Protein AF-A0A1I2C6L6-F1 (afdb_monomer_lite)

pLDDT: mean 88.29, std 15.05, range [38.81, 98.5]

Radius of gyration: 22.39 Å; chains: 1; bounding box: 41×25×89 Å

Structure (mmCIF, N/CA/C/O backbone):
data_AF-A0A1I2C6L6-F1
#
_entry.id   AF-A0A1I2C6L6-F1
#
loop_
_atom_site.group_PDB
_atom_site.id
_atom_site.type_symbol
_atom_site.label_atom_id
_atom_site.label_alt_id
_atom_site.label_comp_id
_atom_site.label_asym_id
_atom_site.label_entity_id
_atom_site.label_seq_id
_atom_site.pdbx_PDB_ins_code
_atom_site.Cartn_x
_atom_site.Cartn_y
_atom_site.Cartn_z
_atom_site.occupancy
_atom_site.B_iso_or_equiv
_atom_site.auth_seq_id
_atom_site.auth_comp_id
_atom_site.auth_asym_id
_atom_site.auth_atom_id
_atom_site.pdbx_PDB_model_num
ATOM 1 N N . MET A 1 1 ? -25.936 -9.282 11.343 1.00 66.88 1 MET A N 1
ATOM 2 C CA . MET A 1 1 ? -24.547 -9.674 10.997 1.00 66.88 1 MET A CA 1
ATOM 3 C C . MET A 1 1 ? -23.726 -9.658 12.274 1.00 66.88 1 MET A C 1
ATOM 5 O O . MET A 1 1 ? -23.843 -8.699 13.018 1.00 66.88 1 MET A O 1
ATOM 9 N N . GLU A 1 2 ? -22.935 -10.688 12.562 1.00 86.62 2 GLU A N 1
ATOM 10 C CA . GLU A 1 2 ? -22.162 -10.748 13.813 1.00 86.62 2 GLU A CA 1
ATOM 11 C C . GLU A 1 2 ? -20.823 -10.001 13.718 1.00 86.62 2 GLU A C 1
ATOM 13 O O . GLU A 1 2 ? -20.156 -10.047 12.679 1.00 86.62 2 GLU A O 1
ATOM 18 N N . ALA A 1 3 ? -20.371 -9.386 14.819 1.00 86.81 3 ALA A N 1
ATOM 19 C CA . ALA A 1 3 ? -19.087 -8.671 14.891 1.00 86.81 3 ALA A CA 1
ATOM 20 C C . ALA A 1 3 ? -17.895 -9.556 14.477 1.00 86.81 3 ALA A C 1
ATOM 22 O O . ALA A 1 3 ? -17.016 -9.128 13.726 1.00 86.81 3 ALA A O 1
ATOM 23 N N . ASN A 1 4 ? -17.904 -10.829 14.890 1.00 90.44 4 ASN A N 1
ATOM 24 C CA . ASN A 1 4 ? -16.887 -11.815 14.514 1.00 90.44 4 ASN A CA 1
ATOM 25 C C . ASN A 1 4 ? -16.761 -11.984 12.994 1.00 90.44 4 ASN A C 1
ATOM 27 O O . ASN A 1 4 ? -15.650 -12.139 12.483 1.00 90.44 4 ASN A O 1
ATOM 31 N N . THR A 1 5 ? -17.879 -11.920 12.269 1.00 93.25 5 THR A N 1
ATOM 32 C CA . THR A 1 5 ? -17.892 -12.027 10.806 1.00 93.25 5 THR A CA 1
ATOM 33 C C . THR A 1 5 ? -17.233 -10.807 10.170 1.00 93.25 5 THR A C 1
ATOM 35 O O . THR A 1 5 ? -16.398 -10.955 9.280 1.00 93.25 5 THR A O 1
ATOM 38 N N . VAL A 1 6 ? -17.528 -9.600 10.660 1.00 92.38 6 VAL A N 1
ATOM 39 C CA . VAL A 1 6 ? -16.934 -8.365 10.120 1.00 92.38 6 VAL A CA 1
ATOM 40 C C . VAL A 1 6 ? -15.423 -8.315 10.381 1.00 92.38 6 VAL A C 1
ATOM 42 O O . VAL A 1 6 ? -14.660 -7.983 9.475 1.00 92.38 6 VAL A O 1
ATOM 45 N N . PHE A 1 7 ? -14.955 -8.745 11.559 1.00 92.88 7 PHE A N 1
ATOM 46 C CA . PHE A 1 7 ? -13.517 -8.882 11.829 1.00 92.88 7 PHE A CA 1
ATOM 47 C C . PHE A 1 7 ? -12.824 -9.861 10.878 1.00 92.88 7 PHE A C 1
ATOM 49 O O . PHE A 1 7 ? -11.728 -9.574 10.391 1.00 92.88 7 PHE A O 1
ATOM 56 N N . LYS A 1 8 ? -13.443 -11.021 10.614 1.00 93.25 8 LYS A N 1
ATOM 57 C CA . LYS A 1 8 ? -12.915 -11.995 9.649 1.00 93.25 8 LYS A CA 1
ATOM 58 C C . LYS A 1 8 ? -12.819 -11.381 8.253 1.00 93.25 8 LYS A C 1
ATOM 60 O O . LYS A 1 8 ? -11.791 -11.550 7.611 1.00 93.25 8 LYS A O 1
ATOM 65 N N . GLN A 1 9 ? -13.824 -10.614 7.825 1.00 94.31 9 GLN A N 1
ATOM 66 C CA . GLN A 1 9 ? -13.804 -9.918 6.534 1.00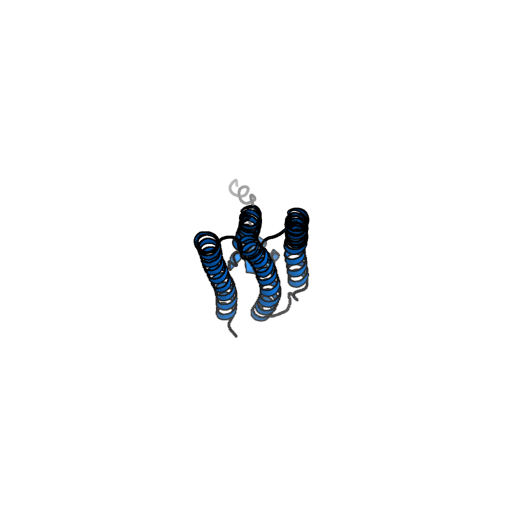 94.31 9 GLN A CA 1
ATOM 67 C C . GLN A 1 9 ? -12.664 -8.900 6.431 1.00 94.31 9 GLN A C 1
ATOM 69 O O . GLN A 1 9 ? -11.948 -8.909 5.437 1.00 94.31 9 GLN A O 1
ATOM 74 N N . ILE A 1 10 ? -12.457 -8.058 7.451 1.00 94.88 10 ILE A N 1
ATOM 75 C CA . ILE A 1 10 ? -11.359 -7.073 7.463 1.00 94.88 10 ILE A CA 1
ATOM 76 C C . ILE A 1 10 ? -9.999 -7.779 7.348 1.00 94.88 10 ILE A C 1
ATOM 78 O O . ILE A 1 10 ? -9.149 -7.375 6.557 1.00 94.88 10 ILE A O 1
ATOM 82 N N . LYS A 1 11 ? -9.798 -8.859 8.114 1.00 95.12 11 LYS A N 1
ATOM 83 C CA . LYS A 1 11 ? -8.562 -9.649 8.057 1.00 95.12 11 LYS A CA 1
ATOM 84 C C . LYS A 1 11 ? -8.376 -10.313 6.697 1.00 95.12 11 LYS A C 1
ATOM 86 O O . LYS A 1 11 ? -7.288 -10.235 6.143 1.00 95.12 11 LYS A O 1
ATOM 91 N N . PHE A 1 12 ? -9.418 -10.955 6.177 1.00 95.88 12 PHE A N 1
ATOM 92 C CA . PHE A 1 12 ? -9.378 -11.614 4.875 1.00 95.88 12 PHE A CA 1
ATOM 93 C C . PHE A 1 12 ? -8.990 -10.628 3.773 1.00 95.88 12 PHE A C 1
ATOM 95 O O . PHE A 1 12 ? -8.086 -10.915 2.998 1.00 95.88 12 PHE A O 1
ATOM 102 N N . LEU A 1 13 ? -9.590 -9.435 3.779 1.00 95.69 13 LEU A N 1
ATOM 103 C CA . LEU A 1 13 ? -9.274 -8.363 2.842 1.00 95.69 13 LEU A CA 1
ATOM 104 C C . LEU A 1 13 ? -7.784 -8.009 2.879 1.00 95.69 13 LEU A C 1
ATOM 106 O O . LEU A 1 13 ? -7.112 -8.064 1.853 1.00 95.69 13 LEU A O 1
ATOM 110 N N . PHE A 1 14 ? -7.252 -7.727 4.070 1.00 96.88 14 PHE A N 1
ATOM 111 C CA . PHE A 1 14 ? -5.840 -7.386 4.240 1.00 96.88 14 PHE A CA 1
ATOM 112 C C . PHE A 1 14 ? -4.900 -8.497 3.748 1.00 96.88 14 PHE A C 1
ATOM 114 O O . PHE A 1 14 ? -3.916 -8.230 3.062 1.00 96.88 14 PHE A O 1
ATOM 121 N N . TRP A 1 15 ? -5.188 -9.755 4.086 1.00 97.12 15 TRP A N 1
ATOM 122 C CA . TRP A 1 15 ? -4.340 -10.874 3.673 1.00 97.12 15 TRP A CA 1
ATOM 123 C C . TRP A 1 15 ? -4.450 -11.174 2.177 1.00 97.12 15 TRP A C 1
ATOM 125 O O . TRP A 1 15 ? -3.442 -11.502 1.562 1.00 97.12 15 TRP A O 1
ATOM 135 N N . SER A 1 16 ? -5.632 -11.014 1.578 1.00 97.69 16 SER A N 1
ATOM 136 C CA . SER A 1 16 ? -5.821 -11.216 0.137 1.00 97.69 16 SER A CA 1
ATOM 137 C C . SER A 1 16 ? -4.992 -10.232 -0.693 1.00 97.69 16 SER A C 1
ATOM 139 O O . SER A 1 16 ? -4.259 -10.654 -1.584 1.00 97.69 16 SER A O 1
ATOM 141 N N . ILE A 1 17 ? -5.015 -8.946 -0.330 1.00 97.38 17 ILE A N 1
ATOM 142 C CA . ILE A 1 17 ? -4.223 -7.904 -0.993 1.00 97.38 17 ILE A CA 1
ATOM 143 C C . ILE A 1 17 ? -2.725 -8.117 -0.747 1.00 97.38 17 ILE A C 1
ATOM 145 O O . ILE A 1 17 ? -1.924 -7.983 -1.667 1.00 97.38 17 ILE A O 1
ATOM 149 N N . LEU A 1 18 ? -2.327 -8.522 0.466 1.00 97.94 18 LEU A N 1
ATOM 150 C CA . LEU A 1 18 ? -0.929 -8.850 0.759 1.00 97.94 18 LEU A CA 1
ATOM 151 C C . LEU A 1 18 ? -0.404 -9.950 -0.177 1.00 97.94 18 LEU A C 1
ATOM 153 O O . LEU A 1 18 ? 0.668 -9.809 -0.759 1.00 97.94 18 LEU A O 1
ATOM 157 N N . VAL A 1 19 ? -1.160 -11.042 -0.318 1.00 98.19 19 VAL A N 1
ATOM 158 C CA . VAL A 1 19 ? -0.791 -12.157 -1.198 1.00 98.19 19 VAL A CA 1
ATOM 159 C C . VAL A 1 19 ? -0.721 -11.692 -2.652 1.00 98.19 19 VAL A C 1
ATOM 161 O O . VAL A 1 19 ? 0.239 -12.028 -3.340 1.00 98.19 19 VAL A O 1
ATOM 164 N N . ALA A 1 20 ? -1.673 -10.871 -3.105 1.00 98.06 20 ALA A N 1
ATOM 165 C CA . ALA A 1 20 ? -1.646 -10.298 -4.448 1.00 98.06 20 ALA A CA 1
ATOM 166 C C . ALA A 1 20 ? -0.386 -9.446 -4.694 1.00 98.06 20 ALA A C 1
ATOM 168 O O . ALA A 1 20 ? 0.280 -9.629 -5.711 1.00 98.06 20 ALA A O 1
ATOM 169 N N . LEU A 1 21 ? 0.001 -8.583 -3.746 1.00 98.31 21 LEU A N 1
ATOM 170 C CA . LEU A 1 21 ? 1.226 -7.779 -3.836 1.00 98.31 21 LEU A CA 1
ATOM 171 C C . LEU A 1 21 ? 2.491 -8.645 -3.893 1.00 98.31 21 LEU A C 1
ATOM 173 O O . LEU A 1 21 ? 3.401 -8.344 -4.662 1.00 98.31 21 LEU A O 1
ATOM 177 N N . LEU A 1 22 ? 2.551 -9.732 -3.118 1.00 98.44 22 LEU A N 1
ATOM 178 C CA . LEU A 1 22 ? 3.681 -10.666 -3.147 1.00 98.44 22 LEU A CA 1
ATOM 179 C C . LEU A 1 22 ? 3.776 -11.411 -4.482 1.00 98.44 22 LEU A C 1
ATOM 181 O O . LEU A 1 22 ? 4.865 -11.531 -5.039 1.00 98.44 22 LEU A O 1
ATOM 185 N N . ILE A 1 23 ? 2.644 -11.874 -5.018 1.00 98.50 23 ILE A N 1
ATOM 186 C CA . ILE A 1 23 ? 2.595 -12.501 -6.344 1.00 98.50 23 ILE A CA 1
ATOM 187 C C . ILE A 1 23 ? 3.054 -11.501 -7.407 1.00 98.50 23 ILE A C 1
ATOM 189 O O . ILE A 1 23 ? 3.907 -11.831 -8.226 1.00 98.50 23 ILE A O 1
ATOM 193 N N . MET A 1 24 ? 2.551 -10.266 -7.367 1.00 98.38 24 MET A N 1
ATOM 194 C CA . MET A 1 24 ? 2.941 -9.221 -8.314 1.00 98.38 24 MET A CA 1
ATOM 195 C C . MET A 1 24 ? 4.423 -8.860 -8.218 1.00 98.38 24 MET A C 1
ATOM 197 O O . MET A 1 24 ? 5.055 -8.643 -9.249 1.00 98.38 24 MET A O 1
ATOM 201 N N . LEU A 1 25 ? 5.004 -8.843 -7.016 1.00 98.38 25 LEU A N 1
ATOM 202 C CA . LEU A 1 25 ? 6.444 -8.655 -6.838 1.00 98.38 25 LEU A CA 1
ATOM 203 C C . LEU A 1 25 ? 7.231 -9.774 -7.532 1.00 98.38 25 LEU A C 1
ATOM 205 O O . LEU A 1 25 ? 8.164 -9.490 -8.278 1.00 98.38 25 LEU A O 1
ATOM 209 N N . LEU A 1 26 ? 6.845 -11.036 -7.320 1.00 98.19 26 LEU A N 1
ATOM 210 C CA . LEU A 1 26 ? 7.497 -12.175 -7.971 1.00 98.19 26 LEU A CA 1
ATOM 211 C C . LEU A 1 26 ? 7.383 -12.093 -9.495 1.00 98.19 26 LEU A C 1
ATOM 213 O O . LEU A 1 26 ? 8.382 -12.273 -10.189 1.00 98.19 26 LEU A O 1
ATOM 217 N N . VAL A 1 27 ? 6.195 -11.769 -10.013 1.00 97.44 27 VAL A N 1
ATOM 218 C CA . VAL A 1 27 ? 5.973 -11.560 -11.451 1.00 97.44 27 VAL A CA 1
ATOM 219 C C . VAL A 1 27 ? 6.894 -10.463 -11.979 1.00 97.44 27 VAL A C 1
ATOM 221 O O . VAL A 1 27 ? 7.586 -10.683 -12.969 1.00 97.44 27 VAL A O 1
ATOM 224 N N . ALA A 1 28 ? 6.966 -9.318 -11.300 1.00 97.38 28 ALA A N 1
ATOM 225 C CA . ALA A 1 28 ? 7.798 -8.198 -11.722 1.00 97.38 28 ALA A CA 1
ATOM 226 C C . ALA A 1 28 ? 9.291 -8.564 -11.781 1.00 97.38 28 ALA A C 1
ATOM 228 O O . ALA A 1 28 ? 9.965 -8.244 -12.761 1.00 97.38 28 ALA A O 1
ATOM 229 N N . LEU A 1 29 ? 9.797 -9.290 -10.778 1.00 97.25 29 LEU A N 1
ATOM 230 C CA . LEU A 1 29 ? 11.182 -9.771 -10.749 1.00 97.25 29 LEU A CA 1
ATOM 231 C C . LEU A 1 29 ? 11.476 -10.762 -11.883 1.00 97.25 29 LEU A C 1
ATOM 233 O O . LEU A 1 29 ? 12.515 -10.659 -12.534 1.00 97.25 29 LEU A O 1
ATOM 237 N N . VAL A 1 30 ? 10.564 -11.703 -12.147 1.00 97.06 30 VAL A N 1
ATOM 238 C CA . VAL A 1 30 ? 10.723 -12.689 -13.226 1.00 97.06 30 VAL A CA 1
ATOM 239 C C . VAL A 1 30 ? 10.681 -12.018 -14.599 1.00 97.06 30 VAL A C 1
ATOM 241 O O . VAL A 1 30 ? 11.534 -12.308 -15.436 1.00 97.06 30 VAL A O 1
ATOM 244 N N . VAL A 1 31 ? 9.729 -11.108 -14.827 1.00 95.56 31 VAL A N 1
ATOM 245 C CA . VAL A 1 31 ? 9.581 -10.375 -16.094 1.00 95.56 31 VAL A CA 1
ATOM 246 C C . VAL A 1 31 ? 10.848 -9.587 -16.407 1.00 95.56 31 VAL A C 1
ATOM 248 O O . VAL A 1 31 ? 11.427 -9.783 -17.473 1.00 95.56 31 VAL A O 1
ATOM 251 N N . VAL A 1 32 ? 11.336 -8.772 -15.468 1.00 95.56 32 VAL A N 1
ATOM 252 C CA . VAL A 1 32 ? 12.545 -7.964 -15.695 1.00 95.56 32 VAL A CA 1
ATOM 253 C C . VAL A 1 32 ? 13.781 -8.842 -15.891 1.00 95.56 32 VAL A C 1
ATOM 255 O O . VAL A 1 32 ? 14.606 -8.542 -16.747 1.00 95.56 32 VAL A O 1
ATOM 258 N N . ASN A 1 33 ? 13.914 -9.954 -15.160 1.00 95.00 33 ASN A N 1
ATOM 259 C CA . ASN A 1 33 ? 15.061 -10.853 -15.315 1.00 95.00 33 ASN A CA 1
ATOM 260 C C . ASN A 1 33 ? 15.083 -11.582 -16.671 1.00 95.00 33 ASN A C 1
ATOM 262 O O . ASN A 1 33 ? 16.158 -11.839 -17.206 1.00 95.00 33 ASN A O 1
ATOM 266 N N . LYS A 1 34 ? 13.913 -11.940 -17.215 1.00 94.56 34 LYS A N 1
ATOM 267 C CA . LYS A 1 34 ? 13.803 -12.728 -18.454 1.00 94.56 34 LYS A CA 1
ATOM 268 C C . LYS A 1 34 ? 13.700 -11.883 -19.717 1.00 94.56 34 LYS A C 1
ATOM 270 O O . LYS A 1 34 ? 14.198 -12.307 -20.753 1.00 94.56 34 LYS A O 1
ATOM 275 N N . ILE A 1 35 ? 13.024 -10.742 -19.636 1.00 91.88 35 ILE A N 1
ATOM 276 C CA . ILE A 1 35 ? 12.668 -9.910 -20.792 1.00 91.88 35 ILE A CA 1
ATOM 277 C C . ILE A 1 35 ? 13.458 -8.593 -20.780 1.00 91.88 35 ILE A C 1
ATOM 279 O O . ILE A 1 35 ? 13.688 -8.010 -21.834 1.00 91.88 35 ILE A O 1
ATOM 283 N N . GLY A 1 36 ? 13.934 -8.147 -19.614 1.00 89.25 36 GLY A N 1
ATOM 284 C CA . GLY A 1 36 ? 14.500 -6.811 -19.453 1.00 89.25 36 GLY A CA 1
ATOM 285 C C . GLY A 1 36 ? 13.406 -5.741 -19.327 1.00 89.25 36 GLY A C 1
ATOM 286 O O . GLY A 1 36 ? 12.260 -6.067 -18.999 1.00 89.25 36 GLY A O 1
ATOM 287 N N . PRO A 1 37 ? 13.741 -4.454 -19.529 1.00 87.56 37 PRO A N 1
ATOM 288 C CA . PRO A 1 37 ? 12.748 -3.387 -19.524 1.00 87.56 37 PRO A CA 1
ATOM 289 C C . PRO A 1 37 ? 11.783 -3.556 -20.703 1.00 87.56 37 PRO A C 1
ATOM 291 O O . PRO A 1 37 ? 12.201 -3.777 -21.836 1.00 87.56 37 PRO A O 1
ATOM 294 N N . VAL A 1 38 ? 10.481 -3.418 -20.443 1.00 83.81 38 VAL A N 1
ATOM 295 C CA . VAL A 1 38 ? 9.443 -3.570 -21.483 1.00 83.81 38 VAL A CA 1
ATOM 296 C C 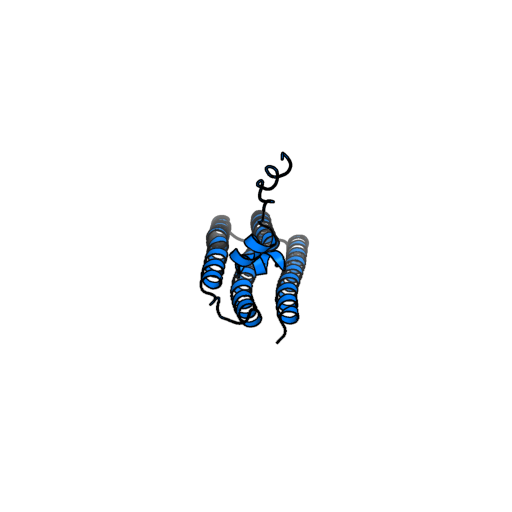. VAL A 1 38 ? 9.493 -2.438 -22.520 1.00 83.81 38 VAL A C 1
ATOM 298 O O . VAL A 1 38 ? 9.015 -2.602 -23.639 1.00 83.81 38 VAL A O 1
ATOM 301 N N . VAL A 1 39 ? 10.054 -1.281 -22.159 1.00 82.00 39 VAL A N 1
ATOM 302 C CA . VAL A 1 39 ? 10.121 -0.094 -23.018 1.00 82.00 39 VAL A CA 1
ATOM 303 C C . VAL A 1 39 ? 11.498 0.557 -22.881 1.00 82.00 39 VAL A C 1
ATOM 305 O O . VAL A 1 39 ? 12.042 0.651 -21.781 1.00 82.00 39 VAL A O 1
ATOM 308 N N . GLU A 1 40 ? 12.044 1.069 -23.983 1.00 83.69 40 GLU A N 1
ATOM 309 C CA . GLU A 1 40 ? 13.241 1.913 -23.963 1.00 83.69 40 GLU A CA 1
ATOM 310 C C . GLU A 1 40 ? 12.853 3.369 -23.681 1.00 83.69 40 GLU A C 1
ATOM 312 O O . GLU A 1 40 ? 12.222 4.042 -24.495 1.00 83.69 40 GLU A O 1
ATOM 317 N N . TRP A 1 41 ? 13.207 3.861 -22.494 1.00 84.12 41 TRP A N 1
ATOM 318 C CA . TRP A 1 41 ? 12.924 5.233 -22.073 1.00 84.12 41 TRP A CA 1
ATOM 319 C C . TRP A 1 41 ? 14.178 6.096 -22.201 1.00 84.12 41 TRP A C 1
ATOM 321 O O . TRP A 1 41 ? 15.254 5.709 -21.747 1.00 84.12 41 TRP A O 1
ATOM 331 N N . ASN A 1 42 ? 14.024 7.322 -22.706 1.00 91.38 42 ASN A N 1
ATOM 332 C CA . ASN A 1 42 ? 15.033 8.356 -22.478 1.00 91.38 42 ASN A CA 1
ATOM 333 C C . ASN A 1 42 ? 15.104 8.675 -20.967 1.00 91.38 42 ASN A C 1
ATOM 335 O O . ASN A 1 42 ? 14.081 8.698 -20.273 1.00 91.38 42 ASN A O 1
ATOM 339 N N . LEU A 1 43 ? 16.310 8.962 -20.477 1.00 89.94 43 LEU A N 1
ATOM 340 C CA . LEU A 1 43 ? 16.620 9.329 -19.098 1.00 89.94 43 LEU A CA 1
ATOM 341 C C . LEU A 1 43 ? 15.665 10.389 -18.531 1.00 89.94 43 LEU A C 1
ATOM 343 O O . LEU A 1 43 ? 15.149 10.211 -17.431 1.00 89.94 43 LEU A O 1
ATOM 347 N N . THR A 1 44 ? 15.356 11.450 -19.285 1.00 93.88 44 THR A N 1
ATOM 348 C CA . THR A 1 44 ? 14.448 12.513 -18.815 1.00 93.88 44 THR A CA 1
ATOM 349 C C . THR A 1 44 ? 13.045 11.990 -18.508 1.00 93.88 44 THR A C 1
ATOM 351 O O . THR A 1 44 ? 12.475 12.321 -17.470 1.00 93.88 44 THR A O 1
ATOM 354 N N . PHE A 1 45 ? 12.480 11.143 -19.374 1.00 91.81 45 PHE A N 1
ATOM 355 C CA . PHE A 1 45 ? 11.151 10.574 -19.134 1.00 91.81 45 PHE A CA 1
ATOM 356 C C . PHE A 1 45 ? 11.158 9.625 -17.936 1.00 91.81 45 PHE A C 1
ATOM 358 O O . PHE A 1 45 ? 10.225 9.649 -17.134 1.00 91.81 45 PHE A O 1
ATOM 365 N N . LYS A 1 46 ? 12.220 8.827 -17.791 1.00 91.19 46 LYS A N 1
ATOM 366 C CA . LYS A 1 46 ? 12.385 7.897 -16.672 1.00 91.19 46 LYS A CA 1
ATOM 367 C C . LYS A 1 46 ? 12.438 8.631 -15.328 1.00 91.19 46 LYS A C 1
ATOM 369 O O . LYS A 1 46 ? 11.734 8.246 -14.395 1.00 91.19 46 LYS A O 1
ATOM 374 N N . GLU A 1 47 ? 13.224 9.702 -15.238 1.00 93.19 47 GLU A N 1
ATOM 375 C CA . GLU A 1 47 ? 13.337 10.505 -14.015 1.00 93.19 47 GLU A CA 1
ATOM 376 C C . GLU A 1 47 ? 12.047 11.280 -13.708 1.00 93.19 47 GLU A C 1
ATOM 378 O O . GLU A 1 47 ? 11.601 11.297 -12.561 1.00 93.19 47 GLU A O 1
ATOM 383 N N . ASN A 1 48 ? 11.364 11.820 -14.724 1.00 95.12 48 ASN A N 1
ATOM 384 C CA . ASN A 1 48 ? 10.051 12.447 -14.536 1.00 95.12 48 ASN A CA 1
ATOM 385 C C . ASN A 1 48 ? 9.014 11.448 -14.006 1.00 95.12 48 ASN A C 1
ATOM 387 O O . ASN A 1 48 ? 8.264 11.752 -13.078 1.00 95.12 48 ASN A O 1
ATOM 391 N N . PHE A 1 49 ? 8.983 10.236 -14.560 1.00 93.50 49 PHE A N 1
ATOM 392 C CA . PHE A 1 49 ? 8.069 9.189 -14.115 1.00 93.50 49 PHE A CA 1
ATOM 393 C C . PHE A 1 49 ? 8.359 8.744 -12.673 1.00 93.50 49 PHE A C 1
ATOM 395 O O . PHE A 1 49 ? 7.437 8.608 -11.863 1.00 93.50 49 PHE A O 1
ATOM 402 N N . LYS A 1 50 ? 9.643 8.607 -12.316 1.00 93.38 50 LYS A N 1
ATOM 403 C CA . LYS A 1 50 ? 10.091 8.362 -10.938 1.00 93.38 50 LYS A CA 1
ATOM 404 C C . LYS A 1 50 ? 9.611 9.463 -9.990 1.00 93.38 50 LYS A C 1
ATOM 406 O O . LYS A 1 50 ? 9.033 9.152 -8.950 1.00 93.38 50 LYS A O 1
ATOM 411 N N . ALA A 1 51 ? 9.786 10.731 -10.361 1.00 95.69 51 ALA A N 1
ATOM 412 C CA . ALA A 1 51 ? 9.340 11.868 -9.559 1.00 95.69 51 ALA A CA 1
ATOM 413 C C . ALA A 1 51 ? 7.820 11.855 -9.326 1.00 95.69 51 ALA A C 1
ATOM 415 O O . ALA A 1 51 ? 7.376 12.052 -8.197 1.00 95.69 51 ALA A O 1
ATOM 416 N N . VAL A 1 52 ? 7.019 11.551 -10.353 1.00 96.19 52 VAL A N 1
ATOM 417 C CA . VAL A 1 52 ? 5.556 11.436 -10.222 1.00 96.19 52 VAL A CA 1
ATOM 418 C C . VAL A 1 52 ? 5.172 10.338 -9.230 1.00 96.19 52 VAL A C 1
ATOM 420 O O . VAL A 1 52 ? 4.382 10.591 -8.323 1.00 96.19 52 VAL A O 1
ATOM 423 N N . ILE A 1 53 ? 5.750 9.139 -9.351 1.00 95.31 53 ILE A N 1
ATOM 424 C CA . ILE A 1 53 ? 5.460 8.031 -8.426 1.00 95.31 53 ILE A CA 1
ATOM 425 C C . ILE A 1 53 ? 5.875 8.388 -6.994 1.00 95.31 53 ILE A C 1
ATOM 427 O O . ILE A 1 53 ? 5.132 8.102 -6.053 1.00 95.31 53 ILE A O 1
ATOM 431 N N . LEU A 1 54 ? 7.020 9.048 -6.812 1.00 94.62 54 LEU A N 1
ATOM 432 C CA . LEU A 1 54 ? 7.473 9.505 -5.498 1.00 94.62 54 LEU A CA 1
ATOM 433 C C . LEU A 1 54 ? 6.520 10.539 -4.894 1.00 94.62 54 LEU A C 1
ATOM 435 O O . LEU A 1 54 ? 6.130 10.388 -3.739 1.00 94.62 54 LEU A O 1
ATOM 439 N N . LEU A 1 55 ? 6.090 11.542 -5.662 1.00 96.62 55 LEU A N 1
ATOM 440 C CA . LEU A 1 55 ? 5.130 12.550 -5.201 1.00 96.62 55 LEU A CA 1
ATOM 441 C C . LEU A 1 55 ? 3.778 11.925 -4.842 1.00 96.62 55 LEU A C 1
ATOM 443 O O . LEU A 1 55 ? 3.224 12.222 -3.783 1.00 96.62 55 LEU A O 1
ATOM 447 N N . LEU A 1 56 ? 3.273 11.014 -5.680 1.00 96.38 56 LEU A N 1
ATOM 448 C CA . LEU A 1 56 ? 2.045 10.268 -5.397 1.00 96.38 56 LEU A CA 1
ATOM 449 C C . LEU A 1 56 ? 2.182 9.403 -4.144 1.00 96.38 56 LEU A C 1
ATOM 451 O O . LEU A 1 56 ? 1.238 9.315 -3.367 1.00 96.38 56 LEU A O 1
ATOM 455 N N . SER A 1 57 ? 3.348 8.803 -3.909 1.00 94.44 57 SER A N 1
ATOM 456 C CA . SER A 1 57 ? 3.605 7.998 -2.712 1.00 94.44 57 SER A CA 1
ATOM 457 C C . SER A 1 57 ? 3.672 8.871 -1.458 1.00 94.44 57 SER A C 1
ATOM 459 O O . SER A 1 57 ? 2.995 8.592 -0.468 1.00 94.44 57 SER A O 1
ATOM 461 N N . LEU A 1 58 ? 4.429 9.971 -1.516 1.00 95.06 58 LEU A N 1
ATOM 462 C CA . LEU A 1 58 ? 4.586 10.922 -0.416 1.00 95.06 58 LEU A CA 1
ATOM 463 C C . LEU A 1 58 ? 3.268 11.595 -0.032 1.00 95.06 58 LEU A C 1
ATOM 465 O O . LEU A 1 58 ? 3.039 11.818 1.151 1.00 95.06 58 LEU A O 1
ATOM 469 N N . GLY A 1 59 ? 2.399 11.905 -0.998 1.00 95.12 59 GLY A N 1
ATOM 470 C CA . GLY A 1 59 ? 1.075 12.472 -0.731 1.00 95.12 59 GLY A CA 1
ATOM 471 C C . GLY A 1 59 ? 0.021 11.415 -0.395 1.00 95.12 59 GLY A C 1
ATOM 472 O O . GLY A 1 59 ? -0.787 11.595 0.516 1.00 95.12 59 GLY A O 1
ATOM 473 N N . GLY A 1 60 ? 0.031 10.288 -1.102 1.00 94.25 60 GLY A N 1
ATOM 474 C CA . GLY A 1 60 ? -0.993 9.252 -1.009 1.00 94.25 60 GLY A CA 1
ATOM 475 C C . GLY A 1 60 ? -0.970 8.487 0.312 1.00 94.25 60 GLY A C 1
ATOM 476 O O . GLY A 1 60 ? -2.036 8.215 0.870 1.00 94.25 60 GLY A O 1
ATOM 477 N N . ILE A 1 61 ? 0.219 8.217 0.871 1.00 94.19 61 ILE A N 1
ATOM 478 C CA . ILE A 1 61 ? 0.344 7.604 2.201 1.00 94.19 61 ILE A CA 1
ATOM 479 C C . ILE A 1 61 ? -0.360 8.474 3.261 1.00 94.19 61 ILE A C 1
ATOM 481 O O . ILE A 1 61 ? -1.365 8.012 3.806 1.00 94.19 61 ILE A O 1
ATOM 485 N N . PRO A 1 62 ? 0.061 9.721 3.560 1.00 94.94 62 PRO A N 1
ATOM 486 C CA . PRO A 1 62 ? -0.582 10.525 4.596 1.00 94.94 62 PRO A CA 1
ATOM 487 C C . PRO A 1 62 ? -2.045 10.834 4.267 1.00 94.94 62 PRO A C 1
ATOM 489 O O . PRO A 1 62 ? -2.879 10.785 5.171 1.00 94.94 62 PRO A O 1
ATOM 492 N N . ALA A 1 63 ? -2.397 11.068 2.996 1.00 95.00 63 ALA A N 1
ATOM 493 C CA . ALA A 1 63 ? -3.786 11.288 2.598 1.00 95.0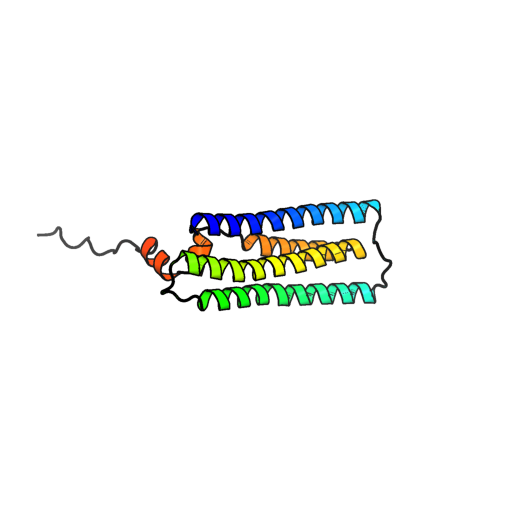0 63 ALA A CA 1
ATOM 494 C C . ALA A 1 63 ? -4.690 10.104 2.979 1.00 95.00 63 ALA A C 1
ATOM 496 O O . ALA A 1 63 ? -5.761 10.309 3.556 1.00 95.00 63 ALA A O 1
ATOM 497 N N . SER A 1 64 ? -4.241 8.866 2.741 1.00 94.06 64 SER A N 1
ATOM 498 C CA . SER A 1 64 ? -4.994 7.659 3.108 1.00 94.06 64 SER A CA 1
ATOM 499 C C . SER A 1 64 ? -5.218 7.546 4.625 1.00 94.06 64 SER A C 1
ATOM 501 O O . SER A 1 64 ? -6.316 7.207 5.079 1.00 94.06 64 SER A O 1
ATOM 503 N N . TYR A 1 65 ? -4.209 7.903 5.429 1.00 93.62 65 TYR A N 1
ATOM 504 C CA . TYR A 1 65 ? -4.290 7.898 6.892 1.00 93.62 65 TYR A CA 1
ATOM 505 C C . TYR A 1 65 ? -5.185 9.008 7.437 1.00 93.62 65 TYR A C 1
ATOM 507 O O . TYR A 1 65 ? -5.970 8.752 8.353 1.00 93.62 65 TYR A O 1
ATOM 515 N N . ILE A 1 66 ? -5.086 10.221 6.890 1.00 93.94 66 ILE A N 1
ATOM 516 C CA . ILE A 1 66 ? -5.914 11.365 7.285 1.00 93.94 66 ILE A CA 1
ATOM 517 C C . ILE A 1 66 ? -7.376 11.077 6.950 1.00 93.94 66 ILE A C 1
ATOM 519 O O . ILE A 1 66 ? -8.248 11.277 7.796 1.00 93.94 66 ILE A O 1
ATOM 523 N N . PHE A 1 67 ? -7.648 10.554 5.752 1.00 94.06 67 PHE A N 1
ATOM 524 C CA . PHE A 1 67 ? -8.998 10.195 5.334 1.00 94.06 67 PHE A CA 1
ATOM 525 C C . PHE A 1 67 ? -9.620 9.150 6.266 1.00 94.06 67 PHE A C 1
ATOM 527 O O . PHE A 1 67 ? -10.726 9.355 6.771 1.00 94.06 67 PHE A O 1
ATOM 534 N N . HIS A 1 68 ? -8.897 8.060 6.547 1.00 94.00 68 HIS A N 1
ATOM 535 C CA . HIS A 1 68 ? -9.363 7.016 7.463 1.00 94.00 68 HIS A CA 1
ATOM 536 C C . HIS A 1 68 ? -9.578 7.554 8.876 1.00 94.00 68 HIS A C 1
ATOM 538 O O . HIS A 1 68 ? -10.672 7.417 9.415 1.00 94.00 68 HIS A O 1
ATOM 544 N N . SER A 1 69 ? -8.587 8.248 9.440 1.00 92.19 69 SER A N 1
ATOM 545 C CA . SER A 1 69 ? -8.678 8.838 10.782 1.00 92.19 69 SER A CA 1
ATOM 546 C C . SER A 1 69 ? -9.859 9.798 10.904 1.00 92.19 69 SER A C 1
ATOM 548 O O . SER A 1 69 ? -10.584 9.765 11.895 1.00 92.19 69 SER A O 1
ATOM 550 N N . LYS A 1 70 ? -10.096 10.639 9.888 1.00 92.75 70 LYS A N 1
ATOM 551 C CA . LYS A 1 70 ? -11.243 11.549 9.868 1.00 92.75 70 LYS A CA 1
ATOM 552 C C . LYS A 1 70 ? -12.551 10.765 9.855 1.00 92.75 70 LYS A C 1
ATOM 554 O O . LYS A 1 70 ? -13.438 11.095 10.629 1.00 92.75 70 LYS A O 1
ATOM 559 N N . LYS A 1 71 ? -12.676 9.721 9.030 1.00 91.94 71 LYS A N 1
ATOM 560 C CA . LYS A 1 71 ? -13.891 8.893 8.985 1.00 91.94 71 LYS A CA 1
ATOM 561 C C . LYS A 1 71 ? -14.151 8.164 10.300 1.00 91.94 71 LYS A C 1
ATOM 563 O O . LYS A 1 71 ? -15.283 8.198 10.763 1.00 91.94 71 LYS A O 1
ATOM 568 N N . VAL A 1 72 ? -13.125 7.578 10.914 1.00 91.81 72 VAL A N 1
ATOM 569 C CA . VAL A 1 72 ? -13.264 6.854 12.186 1.00 91.81 72 VAL A CA 1
ATOM 570 C C . VAL A 1 72 ? -13.677 7.787 13.328 1.00 91.81 72 VAL A C 1
ATOM 572 O O . VAL A 1 72 ? -14.574 7.446 14.087 1.00 91.81 72 VAL A O 1
ATOM 575 N N . LYS A 1 73 ? -13.116 9.002 13.399 1.00 89.94 73 LYS A N 1
ATOM 576 C CA . LYS A 1 73 ? -13.488 10.007 14.415 1.00 89.94 73 LYS A CA 1
ATOM 577 C C . LYS A 1 73 ? -14.939 10.496 14.332 1.00 89.94 73 LYS A C 1
ATOM 579 O O . LYS A 1 73 ? -15.434 11.042 15.305 1.00 89.94 73 LYS A O 1
ATOM 584 N N . HIS A 1 74 ? -15.594 10.342 13.181 1.00 91.44 74 HIS A N 1
ATOM 585 C CA . HIS A 1 74 ? -16.993 10.740 12.979 1.00 91.44 74 HIS A CA 1
ATOM 586 C C . HIS A 1 74 ? -17.954 9.543 13.044 1.00 91.44 74 HIS A C 1
ATOM 588 O O . HIS A 1 74 ? -19.112 9.670 12.652 1.00 91.44 74 HIS A O 1
ATOM 594 N N . ILE A 1 75 ? -17.483 8.370 13.483 1.00 91.62 75 ILE A N 1
ATOM 595 C CA . ILE A 1 75 ? -18.369 7.243 13.760 1.00 91.62 75 ILE A CA 1
ATOM 596 C C . ILE A 1 75 ? -19.173 7.586 15.013 1.00 91.62 75 ILE A C 1
ATOM 598 O O . ILE A 1 75 ? -18.604 7.847 16.071 1.00 91.62 75 ILE A O 1
ATOM 602 N N . ASP A 1 76 ? -20.493 7.563 14.873 1.00 89.56 76 ASP A N 1
ATOM 603 C CA . ASP A 1 76 ? -21.427 7.764 15.974 1.00 89.56 76 ASP A CA 1
ATOM 604 C C . ASP A 1 76 ? -21.232 6.684 17.059 1.00 89.56 76 ASP A C 1
ATOM 606 O O . ASP A 1 76 ? -21.260 5.471 16.789 1.00 89.56 76 ASP A O 1
ATOM 610 N N . GLN A 1 77 ? -20.975 7.146 18.285 1.00 87.75 77 GLN A N 1
ATOM 611 C CA . GLN A 1 77 ? -20.660 6.307 19.439 1.00 87.75 77 GLN A CA 1
ATOM 612 C C . GLN A 1 77 ? -21.897 5.598 20.000 1.00 87.75 77 GLN A C 1
ATOM 614 O O . GLN A 1 77 ? -21.750 4.522 20.584 1.00 87.75 77 GLN A O 1
ATOM 619 N N . ASP A 1 78 ? -23.094 6.117 19.716 1.00 89.50 78 ASP A N 1
ATOM 620 C CA . ASP A 1 78 ? -24.369 5.544 20.157 1.00 89.50 78 ASP A CA 1
ATOM 621 C C . ASP A 1 78 ? -24.786 4.343 19.293 1.00 89.50 78 ASP A C 1
ATOM 623 O O . ASP A 1 78 ? -25.653 3.543 19.659 1.00 89.50 78 ASP A O 1
ATOM 627 N N . LEU A 1 79 ? -24.136 4.159 18.138 1.00 90.25 79 LEU A N 1
ATOM 628 C CA . LEU A 1 79 ? -24.401 3.021 17.271 1.00 90.25 79 LEU A CA 1
ATOM 629 C C . LEU A 1 79 ? -23.973 1.691 17.916 1.00 90.25 79 LEU A C 1
ATOM 631 O O . LEU A 1 79 ? -22.893 1.584 18.511 1.00 90.25 79 LEU A O 1
ATOM 635 N N . PRO A 1 80 ? -24.730 0.603 17.666 1.00 91.81 80 PRO A N 1
ATOM 636 C CA . PRO A 1 80 ? -24.283 -0.742 17.993 1.00 91.81 80 PRO A CA 1
ATOM 637 C C . PRO A 1 80 ? -22.886 -1.017 17.421 1.00 91.81 80 PRO A C 1
ATOM 639 O O . PRO A 1 80 ? -22.612 -0.713 16.257 1.00 91.81 80 PRO A O 1
ATOM 642 N N . PHE A 1 81 ? -22.014 -1.657 18.205 1.00 89.75 81 PHE A N 1
ATOM 643 C CA . PHE A 1 81 ? -20.606 -1.884 17.840 1.00 89.75 81 PHE A CA 1
ATOM 644 C C . PHE A 1 81 ? -20.422 -2.549 16.464 1.00 89.75 81 PHE A C 1
ATOM 646 O O . PHE A 1 81 ? -19.510 -2.213 15.713 1.00 89.75 81 PHE A O 1
ATOM 653 N N . VAL A 1 82 ? -21.328 -3.453 16.081 1.00 91.94 82 VAL A N 1
ATOM 654 C CA . VAL A 1 82 ? -21.333 -4.080 14.748 1.00 91.94 82 VAL A CA 1
ATOM 655 C C . VAL A 1 82 ? -21.422 -3.037 13.626 1.00 91.94 82 VAL A C 1
ATOM 657 O O . VAL A 1 82 ? -20.722 -3.162 12.622 1.00 91.94 82 VAL A O 1
ATOM 660 N N . ASN A 1 83 ? -22.253 -2.008 13.788 1.00 92.00 83 ASN A N 1
ATOM 661 C CA . ASN A 1 83 ? -22.442 -0.956 12.790 1.00 92.00 83 ASN A CA 1
ATOM 662 C C . ASN A 1 83 ? -21.218 -0.034 12.729 1.00 92.00 83 ASN A C 1
ATOM 664 O O . ASN A 1 83 ? -20.769 0.313 11.637 1.00 92.00 83 ASN A O 1
ATOM 668 N N . GLN A 1 84 ? -20.617 0.282 13.879 1.00 92.69 84 GLN A N 1
ATOM 669 C CA . GLN A 1 84 ? -19.348 1.015 13.946 1.00 92.69 84 GLN A CA 1
ATOM 670 C C . GLN A 1 84 ? -18.231 0.258 13.213 1.00 92.69 84 GLN A C 1
ATOM 672 O O . GLN A 1 84 ? -17.519 0.818 12.379 1.00 92.69 84 GLN A O 1
ATOM 677 N N . LEU A 1 85 ? -18.143 -1.055 13.436 1.00 93.12 85 LEU A N 1
ATOM 678 C CA . LEU A 1 85 ? -17.172 -1.929 12.787 1.00 93.12 85 LEU A CA 1
ATOM 679 C C . LEU A 1 85 ? -17.381 -2.009 11.265 1.00 93.12 85 LEU A C 1
ATOM 681 O O . LEU A 1 85 ? -16.415 -2.090 10.504 1.00 93.12 85 LEU A O 1
ATOM 685 N N . GLN A 1 86 ? -18.629 -1.946 10.791 1.00 93.81 86 GLN A N 1
ATOM 686 C CA . GLN A 1 86 ? -18.917 -1.853 9.358 1.00 93.81 86 GLN A CA 1
ATOM 687 C C . GLN A 1 86 ? -18.465 -0.520 8.751 1.00 93.81 86 GLN A C 1
ATOM 689 O O . GLN A 1 86 ? -17.939 -0.522 7.635 1.00 93.81 86 GLN A O 1
ATOM 694 N N . GLN A 1 87 ? -18.645 0.600 9.456 1.00 94.12 87 GLN A N 1
ATOM 695 C CA . GLN A 1 87 ? -18.161 1.903 8.995 1.00 94.12 87 GLN A CA 1
ATOM 696 C C . GLN A 1 87 ? -16.631 1.946 8.961 1.00 94.12 87 GLN A C 1
ATOM 698 O O . GLN A 1 87 ? -16.057 2.314 7.933 1.00 94.12 87 GLN A O 1
ATOM 703 N N . PHE A 1 88 ? -15.979 1.449 10.017 1.00 95.00 88 PHE A N 1
ATOM 704 C CA . PHE A 1 88 ? -14.529 1.274 10.065 1.00 95.00 88 PHE A CA 1
ATOM 705 C C . PHE A 1 88 ? -14.022 0.428 8.893 1.00 95.00 88 PHE A C 1
ATOM 707 O O . PHE A 1 88 ? -13.072 0.813 8.217 1.00 95.00 88 PHE A O 1
ATOM 714 N N . LYS A 1 89 ? -14.672 -0.711 8.598 1.00 95.00 89 LYS A N 1
ATOM 715 C CA . LYS A 1 89 ? -14.283 -1.580 7.474 1.00 95.00 89 LYS A CA 1
ATOM 716 C C . LYS A 1 89 ? -14.213 -0.801 6.158 1.00 95.00 89 LYS A C 1
ATOM 718 O O . LYS A 1 89 ? -13.285 -1.015 5.384 1.00 95.00 89 LYS A O 1
ATOM 723 N N . ARG A 1 90 ? -15.183 0.080 5.892 1.00 94.25 90 ARG A N 1
ATOM 724 C CA . ARG A 1 90 ? -15.239 0.862 4.645 1.00 94.25 90 ARG A CA 1
ATOM 725 C C . ARG A 1 90 ? -14.080 1.854 4.544 1.00 94.25 90 ARG A C 1
ATOM 727 O O . ARG A 1 90 ? -13.445 1.923 3.498 1.00 94.25 90 ARG A O 1
ATOM 734 N N . SER A 1 91 ? -13.785 2.601 5.609 1.00 94.94 91 SER A N 1
ATOM 735 C CA . SER A 1 91 ? -12.666 3.554 5.596 1.00 94.94 91 SER A CA 1
ATOM 736 C C . SER A 1 91 ? -11.311 2.845 5.562 1.00 94.94 91 SER A C 1
ATOM 738 O O . SER A 1 91 ? -10.423 3.253 4.814 1.00 94.94 91 SER A O 1
ATOM 740 N N . PHE A 1 92 ? -11.186 1.737 6.295 1.00 95.94 92 PHE A N 1
ATOM 741 C CA . PHE A 1 92 ? -9.993 0.900 6.296 1.00 95.94 92 PHE A CA 1
ATOM 742 C C . PHE A 1 92 ? -9.722 0.314 4.908 1.00 95.94 92 PHE A C 1
ATOM 744 O O . PHE A 1 92 ? -8.591 0.358 4.437 1.00 95.94 92 PHE A O 1
ATOM 751 N N . PHE A 1 93 ? -10.760 -0.167 4.215 1.00 95.69 93 PHE A N 1
ATOM 752 C CA . PHE A 1 93 ? -10.639 -0.657 2.843 1.00 95.69 93 PHE A CA 1
ATOM 753 C C . PHE A 1 93 ? -10.038 0.394 1.906 1.00 95.69 93 PHE A C 1
ATOM 755 O O . PHE A 1 93 ? -9.063 0.107 1.220 1.00 95.69 93 PHE A O 1
ATOM 762 N N . ILE A 1 94 ? -10.565 1.622 1.931 1.00 95.12 94 ILE A N 1
ATOM 763 C CA . ILE A 1 94 ? -10.062 2.724 1.097 1.00 95.12 94 ILE A CA 1
ATOM 764 C C . ILE A 1 94 ? -8.583 2.994 1.395 1.00 95.12 94 ILE A C 1
ATOM 766 O O . ILE A 1 94 ? -7.782 3.136 0.472 1.00 95.12 94 ILE A O 1
ATOM 770 N N . LYS A 1 95 ? -8.204 3.018 2.678 1.00 95.44 95 LYS A N 1
ATOM 771 C CA . LYS A 1 95 ? -6.813 3.224 3.098 1.00 95.44 95 LYS A CA 1
ATOM 772 C C . LYS A 1 95 ? -5.879 2.148 2.539 1.00 95.44 95 LYS A C 1
ATOM 774 O O . LYS A 1 95 ? -4.856 2.474 1.947 1.00 95.44 95 LYS A O 1
ATOM 779 N N . ILE A 1 96 ? -6.248 0.882 2.700 1.00 96.62 96 ILE A N 1
ATOM 780 C CA . ILE A 1 96 ? -5.450 -0.273 2.274 1.00 96.62 96 ILE A CA 1
ATOM 781 C C . ILE A 1 96 ? -5.336 -0.356 0.746 1.00 96.62 96 ILE A C 1
ATOM 783 O O . ILE A 1 96 ? -4.228 -0.525 0.246 1.00 96.62 96 ILE A O 1
ATOM 787 N N . VAL A 1 97 ? -6.429 -0.151 0.006 1.00 96.25 97 VAL A N 1
ATOM 788 C CA . VAL A 1 97 ? -6.414 -0.143 -1.472 1.00 96.25 97 VAL A CA 1
ATOM 789 C C . VAL A 1 97 ? -5.602 1.027 -2.025 1.00 96.25 97 VAL A C 1
ATOM 791 O O . VAL A 1 97 ? -4.924 0.886 -3.036 1.00 96.25 97 VAL A O 1
ATOM 794 N N . THR A 1 98 ? -5.605 2.182 -1.352 1.00 96.62 98 THR A N 1
ATOM 795 C CA . THR A 1 98 ? -4.753 3.311 -1.764 1.00 96.62 98 THR A CA 1
ATOM 796 C C . THR A 1 98 ? -3.271 2.942 -1.673 1.00 96.62 98 THR A C 1
ATOM 798 O O . THR A 1 98 ? -2.512 3.201 -2.604 1.00 96.62 98 THR A O 1
ATOM 801 N N . LEU A 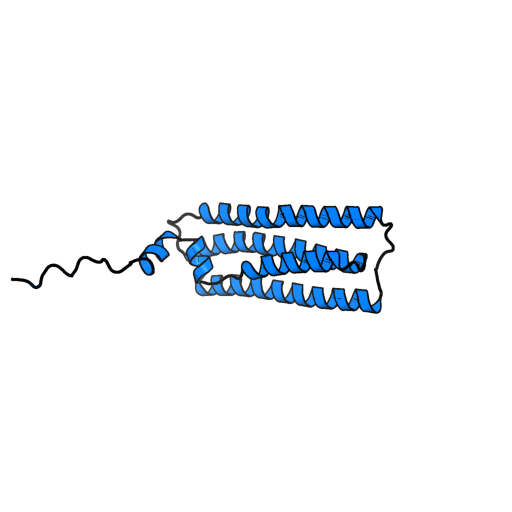1 99 ? -2.853 2.306 -0.571 1.00 96.88 99 LEU A N 1
ATOM 802 C CA . LEU A 1 99 ? -1.468 1.855 -0.401 1.00 96.88 99 LEU A CA 1
ATOM 803 C C . LEU A 1 99 ? -1.097 0.754 -1.402 1.00 96.88 99 LEU A C 1
ATOM 805 O O . LEU A 1 99 ? -0.007 0.789 -1.967 1.00 96.88 99 LEU A O 1
ATOM 809 N N . GLU A 1 100 ? -2.005 -0.191 -1.648 1.00 97.00 100 GLU A N 1
ATOM 810 C CA . GLU A 1 100 ? -1.841 -1.233 -2.666 1.00 97.00 100 GLU A CA 1
ATOM 811 C C . GLU A 1 100 ? -1.635 -0.632 -4.059 1.00 97.00 100 GLU A C 1
ATOM 813 O O . GLU A 1 100 ? -0.672 -0.985 -4.733 1.00 97.00 100 GLU A O 1
ATOM 818 N N . ALA A 1 101 ? -2.500 0.292 -4.485 1.00 97.50 101 ALA A N 1
ATOM 819 C CA . ALA A 1 101 ? -2.424 0.898 -5.810 1.00 97.50 101 ALA A CA 1
ATOM 820 C C . ALA A 1 101 ? -1.080 1.607 -6.032 1.00 97.50 101 ALA A C 1
ATOM 822 O O . ALA A 1 101 ? -0.458 1.452 -7.081 1.00 97.50 101 ALA A O 1
ATOM 823 N N . LEU A 1 102 ? -0.589 2.331 -5.023 1.00 97.81 102 LEU A N 1
ATOM 824 C CA . LEU A 1 102 ? 0.731 2.963 -5.069 1.00 97.81 102 LEU A CA 1
ATOM 825 C C . LEU A 1 102 ? 1.856 1.921 -5.141 1.00 97.81 102 LEU A C 1
ATOM 827 O O . LEU A 1 102 ? 2.802 2.088 -5.911 1.00 97.81 102 LEU A O 1
ATOM 831 N N . ALA A 1 103 ? 1.761 0.837 -4.365 1.00 98.06 103 ALA A N 1
ATOM 832 C CA . ALA A 1 103 ? 2.753 -0.235 -4.384 1.00 98.06 103 ALA A CA 1
ATOM 833 C C . ALA A 1 103 ? 2.797 -0.921 -5.762 1.00 98.06 103 ALA A C 1
ATOM 835 O O . ALA A 1 103 ? 3.876 -1.125 -6.320 1.00 98.06 103 ALA A O 1
ATOM 836 N N . LEU A 1 104 ? 1.630 -1.201 -6.351 1.00 98.12 104 LEU A N 1
ATOM 837 C CA . LEU A 1 104 ? 1.511 -1.740 -7.704 1.00 98.12 104 LEU A CA 1
ATOM 838 C C . LEU A 1 104 ? 2.093 -0.787 -8.751 1.00 98.12 104 LEU A C 1
ATOM 840 O O . LEU A 1 104 ? 2.795 -1.252 -9.643 1.00 98.12 104 LEU A O 1
ATOM 844 N N . LEU A 1 105 ? 1.881 0.528 -8.629 1.00 97.19 105 LEU A N 1
ATOM 845 C CA . LEU A 1 105 ? 2.522 1.511 -9.510 1.00 97.19 105 LEU A CA 1
ATOM 846 C C . LEU A 1 105 ? 4.052 1.453 -9.424 1.00 97.19 105 LEU A C 1
ATOM 848 O O . LEU A 1 105 ? 4.716 1.535 -10.455 1.00 97.19 105 LEU A O 1
ATOM 852 N N . GLY A 1 106 ? 4.610 1.245 -8.229 1.00 97.25 106 GLY A N 1
ATOM 853 C CA . GLY A 1 106 ? 6.037 0.971 -8.055 1.00 97.25 106 GLY A CA 1
ATOM 854 C C . GLY A 1 106 ? 6.479 -0.274 -8.831 1.00 97.25 106 GLY A C 1
ATOM 855 O O . GLY A 1 106 ? 7.399 -0.207 -9.640 1.00 97.25 106 GLY A O 1
ATOM 856 N N . LEU A 1 107 ? 5.787 -1.404 -8.672 1.00 97.94 107 LEU A N 1
ATOM 857 C CA . LEU A 1 107 ? 6.129 -2.637 -9.397 1.00 97.94 107 LEU A CA 1
ATOM 858 C C . LEU A 1 107 ? 5.987 -2.499 -10.918 1.00 97.94 107 LEU A C 1
ATOM 860 O O . LEU A 1 107 ? 6.841 -2.981 -11.660 1.00 97.94 107 LEU A O 1
ATOM 864 N N . ILE A 1 108 ? 4.947 -1.809 -11.389 1.00 96.31 108 ILE A N 1
ATOM 865 C CA . ILE A 1 108 ? 4.764 -1.498 -12.810 1.00 96.31 108 ILE A CA 1
ATOM 866 C C . ILE A 1 108 ? 5.927 -0.640 -13.307 1.00 96.31 108 ILE A C 1
ATOM 868 O O . ILE A 1 108 ? 6.509 -0.948 -14.344 1.00 96.31 108 ILE A O 1
ATOM 872 N N . GLY A 1 109 ? 6.332 0.385 -12.553 1.00 95.69 109 GLY A N 1
ATOM 873 C CA . GLY A 1 109 ? 7.477 1.211 -12.919 1.00 95.69 109 GLY A CA 1
ATOM 874 C C . GLY A 1 109 ? 8.791 0.437 -12.977 1.00 95.69 109 GLY A C 1
ATOM 875 O O . GLY A 1 109 ? 9.583 0.650 -13.898 1.00 95.69 109 GLY A O 1
ATOM 876 N N . TYR A 1 110 ? 8.994 -0.522 -12.071 1.00 96.81 110 TYR A N 1
ATOM 877 C CA . TYR A 1 110 ? 10.126 -1.442 -12.148 1.00 96.81 110 TYR A CA 1
ATOM 878 C C . TYR A 1 110 ? 10.083 -2.288 -13.426 1.00 96.81 110 TYR A C 1
ATOM 880 O O . TYR A 1 110 ? 11.077 -2.339 -14.141 1.00 96.81 110 TYR A O 1
ATOM 888 N N . MET A 1 111 ? 8.937 -2.888 -13.764 1.00 95.62 111 MET A N 1
ATOM 889 C CA . MET A 1 111 ? 8.801 -3.689 -14.990 1.00 95.62 111 MET A CA 1
ATOM 890 C C . MET A 1 111 ? 9.051 -2.877 -16.265 1.00 95.62 111 MET A C 1
ATOM 892 O O . MET A 1 111 ? 9.677 -3.365 -17.203 1.00 95.62 111 MET A O 1
ATOM 896 N N . LEU A 1 112 ? 8.592 -1.626 -16.304 1.00 94.88 112 LEU A N 1
ATOM 897 C CA . LEU A 1 112 ? 8.764 -0.765 -17.473 1.00 94.88 112 LEU A CA 1
ATOM 898 C C . LEU A 1 112 ? 10.214 -0.317 -17.678 1.00 94.88 112 LEU A C 1
ATOM 900 O O . LEU A 1 112 ? 10.627 -0.134 -18.817 1.00 94.88 112 LEU A O 1
ATOM 904 N N . THR A 1 113 ? 10.974 -0.123 -16.596 1.00 93.94 113 THR A N 1
ATOM 905 C CA . THR A 1 113 ? 12.268 0.586 -16.643 1.00 93.94 113 THR A CA 1
ATOM 906 C C . THR A 1 113 ? 13.472 -0.240 -16.194 1.00 93.94 113 THR A C 1
ATOM 908 O O . THR A 1 113 ? 14.604 0.223 -16.336 1.00 93.94 113 THR A O 1
ATOM 911 N N . ALA A 1 114 ? 13.238 -1.414 -15.602 1.00 94.50 114 ALA A N 1
ATOM 912 C CA . ALA A 1 114 ? 14.225 -2.235 -14.901 1.00 94.50 114 ALA A CA 1
ATOM 913 C C . ALA A 1 114 ? 15.019 -1.484 -13.802 1.00 94.50 114 ALA A C 1
ATOM 915 O O . ALA A 1 114 ? 16.106 -1.910 -13.412 1.00 94.50 114 ALA A O 1
ATOM 916 N N . ASP A 1 115 ? 14.500 -0.363 -13.281 1.00 93.56 115 ASP A N 1
ATOM 917 C CA . ASP A 1 115 ? 15.178 0.455 -12.268 1.00 93.56 115 ASP A CA 1
ATOM 918 C C . ASP A 1 115 ? 14.776 0.061 -10.844 1.00 93.56 115 ASP A C 1
ATOM 920 O O . ASP A 1 115 ? 13.636 0.257 -10.415 1.00 93.56 115 ASP A O 1
ATOM 924 N N . PHE A 1 116 ? 15.748 -0.431 -10.076 1.00 95.25 116 PHE A N 1
ATOM 925 C CA . PHE A 1 116 ? 15.570 -0.844 -8.682 1.00 95.25 116 PHE A CA 1
ATOM 926 C C . PHE A 1 116 ? 15.087 0.266 -7.743 1.00 95.25 116 PHE A C 1
ATOM 928 O O . PHE A 1 116 ? 14.542 -0.037 -6.683 1.00 95.25 116 PHE A O 1
ATOM 935 N N . THR A 1 117 ? 15.188 1.538 -8.126 1.00 95.25 117 THR A N 1
ATOM 936 C CA . THR A 1 117 ? 14.584 2.637 -7.365 1.00 95.25 117 THR A CA 1
ATOM 937 C C . THR A 1 117 ? 13.085 2.413 -7.158 1.00 95.25 117 THR A C 1
ATOM 939 O O . THR A 1 117 ? 12.568 2.656 -6.070 1.00 95.25 117 THR A O 1
ATOM 942 N N . PHE A 1 118 ? 12.385 1.879 -8.162 1.00 96.62 118 PHE A N 1
ATOM 943 C CA . PHE A 1 118 ? 10.963 1.559 -8.044 1.00 96.62 118 PHE A CA 1
ATOM 944 C C . PHE A 1 118 ? 10.690 0.398 -7.076 1.00 96.62 118 PHE A C 1
ATOM 946 O O . PHE A 1 118 ? 9.669 0.407 -6.388 1.00 96.62 118 PHE A O 1
ATOM 953 N N . ILE A 1 119 ? 11.623 -0.553 -6.949 1.00 97.81 119 ILE A N 1
ATOM 954 C CA . ILE A 1 119 ? 11.560 -1.610 -5.929 1.00 97.81 119 ILE A CA 1
ATOM 955 C C . ILE A 1 119 ? 11.733 -1.026 -4.527 1.00 97.81 119 ILE A C 1
ATOM 957 O O . ILE A 1 119 ? 11.034 -1.453 -3.611 1.00 97.81 119 ILE A O 1
ATOM 961 N N . TYR A 1 120 ? 12.593 -0.022 -4.340 1.00 96.69 120 TYR A N 1
ATOM 962 C CA . TYR A 1 120 ? 12.714 0.658 -3.045 1.00 96.69 120 TYR A CA 1
ATOM 963 C C . TYR A 1 120 ? 11.432 1.405 -2.665 1.00 96.69 120 TYR A C 1
ATOM 965 O O . TYR A 1 120 ? 10.990 1.315 -1.519 1.00 96.69 120 TYR A O 1
ATOM 973 N N . VAL A 1 121 ? 10.790 2.077 -3.627 1.00 96.00 121 VAL A N 1
ATOM 974 C CA . VAL A 1 121 ? 9.484 2.722 -3.406 1.00 96.00 121 VAL A CA 1
ATOM 975 C C . VAL A 1 121 ? 8.414 1.688 -3.058 1.00 96.00 121 VAL A C 1
ATOM 977 O O . VAL A 1 121 ? 7.693 1.867 -2.076 1.00 96.00 121 VAL A O 1
ATOM 980 N N . PHE A 1 122 ? 8.348 0.580 -3.803 1.00 98.12 122 PHE A N 1
ATOM 981 C CA . PHE A 1 122 ? 7.474 -0.542 -3.466 1.00 98.12 122 PHE A CA 1
ATOM 982 C C . PHE A 1 122 ? 7.749 -1.057 -2.051 1.00 98.12 122 PHE A C 1
ATOM 984 O O . PHE A 1 122 ? 6.811 -1.213 -1.280 1.00 98.12 122 PHE A O 1
ATOM 991 N N . GLY A 1 123 ? 9.013 -1.278 -1.682 1.00 97.62 123 GLY A N 1
ATOM 992 C CA . GLY A 1 123 ? 9.397 -1.765 -0.359 1.00 97.62 123 GLY A CA 1
ATOM 993 C C . GLY A 1 123 ? 8.918 -0.839 0.757 1.00 97.62 123 GLY A C 1
ATOM 994 O O . GLY A 1 123 ? 8.334 -1.304 1.734 1.00 97.62 123 GLY A O 1
ATOM 995 N N . LEU A 1 124 ? 9.074 0.476 0.585 1.00 96.31 124 LEU A N 1
ATOM 996 C CA . LEU A 1 124 ? 8.572 1.467 1.535 1.00 96.31 124 LEU A CA 1
ATOM 997 C C . LEU A 1 124 ? 7.041 1.411 1.665 1.00 96.31 124 LEU A C 1
ATOM 999 O O . LEU A 1 124 ? 6.514 1.382 2.777 1.00 96.31 124 LEU A O 1
ATOM 1003 N N . LEU A 1 125 ? 6.321 1.361 0.542 1.00 97.12 125 LEU A N 1
ATOM 1004 C CA . LEU A 1 125 ? 4.856 1.278 0.521 1.00 97.12 125 LEU A CA 1
ATOM 1005 C C . LEU A 1 125 ? 4.341 -0.045 1.089 1.00 97.12 125 LEU A C 1
ATOM 1007 O O . LEU A 1 125 ? 3.343 -0.065 1.804 1.00 97.12 125 LEU A O 1
ATOM 1011 N N . PHE A 1 126 ? 5.044 -1.140 0.821 1.00 97.81 126 PHE A N 1
ATOM 1012 C CA . PHE A 1 126 ? 4.746 -2.464 1.344 1.00 97.81 126 PHE A CA 1
ATOM 1013 C C . PHE A 1 126 ? 4.952 -2.523 2.8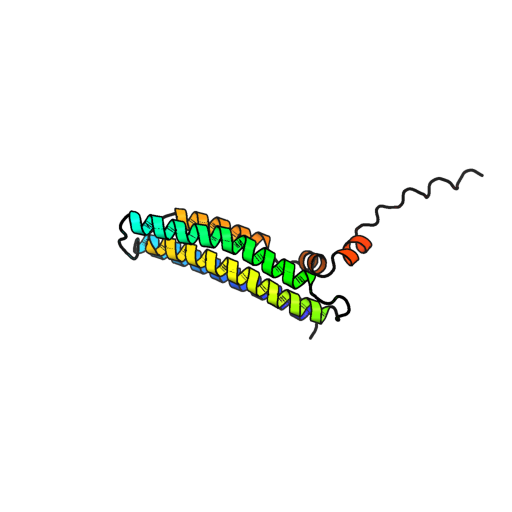62 1.00 97.81 126 PHE A C 1
ATOM 1015 O O . PHE A 1 126 ? 4.119 -3.070 3.582 1.00 97.81 126 PHE A O 1
ATOM 1022 N N . LEU A 1 127 ? 6.006 -1.891 3.386 1.00 96.81 127 LEU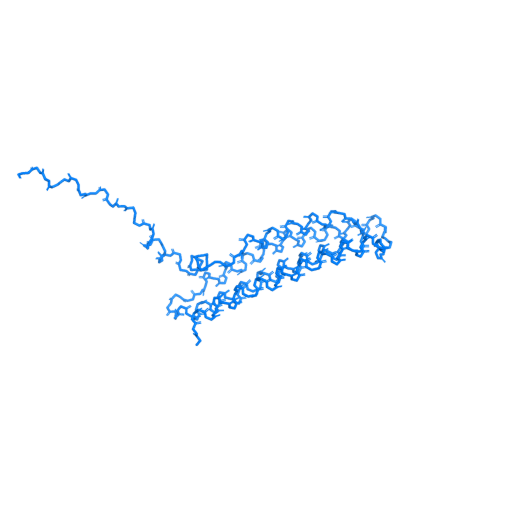 A N 1
ATOM 1023 C CA . LEU A 1 127 ? 6.193 -1.737 4.830 1.00 96.81 127 LEU A CA 1
ATOM 1024 C C . LEU A 1 127 ? 5.103 -0.857 5.449 1.00 96.81 127 LEU A C 1
ATOM 1026 O O . LEU A 1 127 ? 4.517 -1.235 6.464 1.00 96.81 127 LEU A O 1
ATOM 1030 N N . ALA A 1 128 ? 4.773 0.276 4.821 1.00 94.88 128 ALA A N 1
ATOM 1031 C CA . ALA A 1 128 ? 3.670 1.125 5.261 1.00 94.88 128 ALA A CA 1
ATOM 1032 C C . ALA A 1 128 ? 2.346 0.342 5.291 1.00 94.88 128 ALA A C 1
ATOM 1034 O O . ALA A 1 128 ? 1.594 0.423 6.260 1.00 94.88 128 ALA A O 1
ATOM 1035 N N . TYR A 1 129 ? 2.085 -0.484 4.279 1.00 96.38 129 TYR A N 1
ATOM 1036 C CA . TYR A 1 129 ? 0.953 -1.404 4.235 1.00 96.38 129 TYR A CA 1
ATOM 1037 C C . TYR A 1 129 ? 0.972 -2.395 5.411 1.00 96.38 129 TYR A C 1
ATOM 1039 O O . TYR A 1 129 ? -0.022 -2.518 6.127 1.00 96.38 129 TYR A O 1
ATOM 1047 N N . LEU A 1 130 ? 2.106 -3.056 5.666 1.00 96.38 130 LEU A N 1
ATOM 1048 C CA . LEU A 1 130 ? 2.259 -4.048 6.736 1.00 96.38 130 LEU A CA 1
ATOM 1049 C C . LEU A 1 130 ? 2.022 -3.479 8.138 1.00 96.38 130 LEU A C 1
ATOM 1051 O O . LEU A 1 130 ? 1.401 -4.144 8.970 1.00 96.38 130 LEU A O 1
ATOM 1055 N N . ILE A 1 131 ? 2.464 -2.246 8.395 1.00 94.69 131 ILE A N 1
ATOM 1056 C CA . ILE A 1 131 ? 2.242 -1.557 9.677 1.00 94.69 131 ILE A CA 1
ATOM 1057 C C . ILE A 1 131 ? 0.739 -1.370 9.954 1.00 94.69 131 ILE A C 1
ATOM 1059 O O . ILE A 1 131 ? 0.321 -1.353 11.108 1.00 94.69 131 ILE A O 1
ATOM 1063 N N . ASN A 1 132 ? -0.102 -1.319 8.916 1.00 92.44 132 ASN A N 1
ATOM 1064 C CA . ASN A 1 132 ? -1.558 -1.201 9.041 1.00 92.44 132 ASN A CA 1
ATOM 1065 C C . ASN A 1 132 ? -2.286 -2.536 9.246 1.00 92.44 132 ASN A C 1
ATOM 1067 O O . ASN A 1 132 ? -3.488 -2.634 8.982 1.00 92.44 132 ASN A O 1
ATOM 1071 N N . ARG A 1 133 ? -1.589 -3.580 9.705 1.00 94.06 133 ARG A N 1
ATOM 1072 C CA . ARG A 1 133 ? -2.193 -4.891 9.952 1.00 94.06 133 ARG A CA 1
ATOM 1073 C C . ARG A 1 133 ? -3.388 -4.780 10.917 1.00 94.06 133 ARG A C 1
ATOM 1075 O O . ARG A 1 133 ? -3.206 -4.419 12.082 1.00 94.06 133 ARG A O 1
ATOM 1082 N N . PRO A 1 134 ? -4.599 -5.197 10.503 1.00 90.44 134 PRO A N 1
ATOM 1083 C CA . PRO A 1 134 ? -5.780 -5.086 11.342 1.00 90.44 134 PRO A CA 1
ATOM 1084 C C . PRO A 1 134 ? -5.767 -6.163 12.433 1.00 90.44 134 PRO A C 1
ATOM 1086 O O . PRO A 1 134 ? -5.946 -7.361 12.176 1.00 90.44 134 PRO A O 1
ATOM 1089 N N . THR A 1 135 ? -5.581 -5.741 13.681 1.00 92.31 135 THR A N 1
ATOM 1090 C CA . THR A 1 135 ? -5.776 -6.580 14.873 1.00 92.31 135 THR A CA 1
ATOM 1091 C C . THR A 1 135 ? -7.060 -6.168 15.588 1.00 92.31 135 THR A C 1
ATOM 1093 O O . THR A 1 135 ? -7.500 -5.030 15.450 1.00 92.31 135 THR A O 1
ATOM 1096 N N . ARG A 1 136 ? -7.682 -7.081 16.351 1.00 88.00 136 ARG A N 1
ATOM 1097 C CA . ARG A 1 136 ? -8.892 -6.741 17.130 1.00 88.00 136 ARG A CA 1
ATOM 1098 C C . ARG A 1 136 ? -8.628 -5.547 18.047 1.00 88.00 136 ARG A C 1
ATOM 1100 O O . ARG A 1 136 ? -9.372 -4.581 18.003 1.00 88.00 136 ARG A O 1
ATOM 1107 N N . TYR A 1 137 ? -7.493 -5.590 18.744 1.00 87.56 137 TYR A N 1
ATOM 1108 C CA . TYR A 1 137 ? -7.022 -4.512 19.603 1.00 87.56 137 TYR A CA 1
ATOM 1109 C C . TYR A 1 137 ? -6.851 -3.177 18.858 1.00 87.56 137 TYR A C 1
ATOM 1111 O O . TYR A 1 137 ? -7.380 -2.172 19.313 1.00 87.56 137 TYR A O 1
ATOM 1119 N N . SER A 1 138 ? -6.173 -3.150 17.699 1.00 87.06 138 SER A N 1
ATOM 1120 C CA . SER A 1 138 ? -5.991 -1.902 16.931 1.00 87.06 138 SER A CA 1
ATOM 1121 C C . SER A 1 138 ? -7.322 -1.310 16.476 1.00 87.06 138 SER A C 1
ATOM 1123 O O . SER A 1 138 ? -7.529 -0.109 16.586 1.00 87.06 138 SER A O 1
ATOM 1125 N N . ILE A 1 139 ? -8.238 -2.157 15.996 1.00 91.50 139 ILE A N 1
ATOM 1126 C CA . ILE A 1 139 ? -9.550 -1.717 15.512 1.00 91.50 139 ILE A CA 1
ATOM 1127 C C . ILE A 1 139 ? -10.386 -1.156 16.666 1.00 91.50 139 ILE A C 1
ATOM 1129 O O . ILE A 1 139 ? -10.939 -0.069 16.548 1.00 91.50 139 ILE A O 1
ATOM 1133 N N . GLU A 1 140 ? -10.468 -1.879 17.785 1.00 89.31 140 GLU A N 1
ATOM 1134 C CA . GLU A 1 140 ? -11.200 -1.425 18.972 1.00 89.31 140 GLU A CA 1
ATOM 1135 C C . GLU A 1 140 ? -10.617 -0.116 19.514 1.00 89.31 140 GLU A C 1
ATOM 1137 O O . GLU A 1 140 ? -11.374 0.809 19.794 1.00 89.31 140 GLU A O 1
ATOM 1142 N N . LYS A 1 141 ? -9.285 0.009 19.556 1.00 88.75 141 LYS A N 1
ATOM 1143 C CA . LYS A 1 141 ? -8.584 1.229 19.977 1.00 88.75 141 LYS A CA 1
ATOM 1144 C C . LYS A 1 141 ? -8.868 2.425 19.077 1.00 88.75 141 LYS A C 1
ATOM 1146 O O . LYS A 1 141 ? -8.964 3.543 19.571 1.00 88.75 141 LYS A O 1
ATOM 1151 N N . GLU A 1 142 ? -8.981 2.210 17.771 1.00 88.50 142 GLU A N 1
ATOM 1152 C CA . GLU A 1 142 ? -9.293 3.281 16.824 1.00 88.50 142 GLU A CA 1
ATOM 1153 C C . GLU A 1 142 ? -10.763 3.719 16.903 1.00 88.50 142 GLU A C 1
ATOM 1155 O O . GLU A 1 142 ? -11.034 4.911 16.792 1.00 88.50 142 GLU A O 1
ATOM 1160 N N . ILE A 1 143 ? -11.705 2.787 17.101 1.00 89.50 143 ILE A N 1
ATOM 1161 C CA . ILE A 1 143 ? -13.149 3.090 17.150 1.00 89.50 143 ILE A CA 1
ATOM 1162 C C . ILE A 1 143 ? -13.568 3.651 18.520 1.00 89.50 143 ILE A C 1
ATOM 1164 O O . ILE A 1 143 ? -14.345 4.604 18.577 1.00 89.50 143 ILE A O 1
ATOM 1168 N N . ARG A 1 144 ? -13.084 3.051 19.617 1.00 87.81 144 ARG A N 1
ATOM 1169 C CA . ARG A 1 144 ? -13.467 3.363 21.006 1.00 87.81 144 ARG A CA 1
ATOM 1170 C C . ARG A 1 144 ? -12.231 3.496 21.909 1.00 87.81 144 ARG A C 1
ATOM 1172 O O . ARG A 1 144 ? -11.997 2.634 22.763 1.00 87.81 144 ARG A O 1
ATOM 1179 N N . PRO A 1 145 ? -11.432 4.564 21.753 1.00 77.88 145 PRO A N 1
ATOM 1180 C CA . PRO A 1 145 ? -10.197 4.736 22.517 1.00 77.88 145 PRO A CA 1
ATOM 1181 C C . PRO A 1 145 ? -10.419 4.785 24.041 1.00 77.88 145 PRO A C 1
ATOM 1183 O O . PRO A 1 145 ? -9.570 4.305 24.786 1.00 77.88 145 PRO A O 1
ATOM 1186 N N . GLU A 1 146 ? -11.561 5.302 24.507 1.00 73.88 146 GLU A N 1
ATOM 1187 C CA . GLU A 1 146 ? -11.860 5.500 25.938 1.00 73.88 146 GLU A CA 1
ATOM 1188 C C . GLU A 1 146 ? -12.130 4.181 26.678 1.00 73.88 146 GLU A C 1
ATOM 1190 O O . GLU A 1 146 ? -11.535 3.917 27.720 1.00 73.88 146 GLU A O 1
ATOM 1195 N N . THR A 1 147 ? -12.909 3.280 26.072 1.00 67.31 147 THR A N 1
ATOM 1196 C CA . THR A 1 147 ? -13.275 1.980 26.673 1.00 67.31 147 THR A CA 1
ATOM 1197 C C . THR A 1 147 ? -12.082 1.052 26.944 1.00 67.31 147 THR A C 1
ATOM 1199 O O . THR A 1 147 ? -12.153 0.165 27.793 1.00 67.31 147 THR A O 1
ATOM 1202 N N . LEU A 1 148 ? -10.966 1.230 26.227 1.00 60.00 148 LEU A N 1
ATOM 1203 C CA . LEU A 1 148 ? -9.740 0.463 26.464 1.00 60.00 148 LEU A CA 1
ATOM 1204 C C . LEU A 1 148 ? -8.851 1.086 27.542 1.00 60.00 148 LEU A C 1
ATOM 1206 O O . LEU A 1 148 ? -8.119 0.346 28.199 1.00 60.00 148 LEU A O 1
ATOM 1210 N N . ASN A 1 149 ? -8.917 2.406 27.739 1.00 60.03 149 ASN A N 1
ATOM 1211 C CA . ASN A 1 149 ? -8.204 3.075 28.826 1.00 60.03 149 ASN A CA 1
ATOM 1212 C C . ASN A 1 149 ? -8.813 2.716 30.186 1.00 60.03 149 ASN A C 1
ATOM 1214 O O . ASN A 1 149 ? -8.068 2.549 31.137 1.00 60.03 149 ASN A O 1
ATOM 1218 N N . GLU A 1 150 ? -10.124 2.497 30.280 1.00 59.41 150 GLU A N 1
ATOM 1219 C CA . GLU A 1 150 ? -10.737 1.958 31.505 1.00 59.41 150 GLU A CA 1
ATOM 1220 C C . GLU A 1 150 ? -10.355 0.488 31.733 1.00 59.41 150 GLU A C 1
ATOM 1222 O O . GLU A 1 150 ? -9.978 0.095 32.830 1.00 59.41 150 GLU A O 1
ATOM 1227 N N . LYS A 1 151 ? -10.368 -0.337 30.678 1.00 57.94 151 LYS A N 1
ATOM 1228 C CA . LYS A 1 151 ? -10.119 -1.785 30.789 1.00 57.94 151 LYS A CA 1
ATOM 1229 C C . LYS A 1 151 ? -8.656 -2.168 31.065 1.00 57.94 151 LYS A C 1
ATOM 1231 O O . LYS A 1 151 ? -8.398 -3.264 31.556 1.00 57.94 151 LYS A O 1
ATOM 1236 N N . TYR A 1 152 ? -7.700 -1.313 30.696 1.00 59.75 152 TYR A N 1
ATOM 1237 C CA . TYR A 1 152 ? -6.259 -1.588 30.805 1.00 59.75 152 TYR A CA 1
ATOM 1238 C C . TYR A 1 152 ? -5.446 -0.443 31.435 1.00 59.75 152 TYR A C 1
ATOM 1240 O O . TYR A 1 152 ? -4.222 -0.547 31.510 1.00 59.75 152 TYR A O 1
ATOM 1248 N N . GLY A 1 153 ? -6.089 0.656 31.837 1.00 55.16 153 GLY A N 1
ATOM 1249 C CA . GLY A 1 153 ? -5.439 1.872 32.335 1.00 55.16 153 GLY A CA 1
ATOM 1250 C C . GLY A 1 153 ? -5.688 2.193 33.808 1.00 55.16 153 GLY A C 1
ATOM 1251 O O . GLY A 1 153 ? -5.158 3.202 34.272 1.00 55.16 153 GLY A O 1
ATOM 1252 N N . GLU A 1 154 ? -6.387 1.345 34.570 1.00 47.72 154 GLU A N 1
ATOM 1253 C CA . GLU A 1 154 ? -6.262 1.377 36.031 1.00 47.72 154 GLU A CA 1
ATOM 1254 C C . GLU A 1 154 ? -4.833 0.960 36.406 1.00 47.72 154 GLU A C 1
ATOM 1256 O O . GLU A 1 154 ? -4.474 -0.217 36.480 1.00 47.72 154 GLU A O 1
ATOM 1261 N N . LYS A 1 155 ? -3.972 1.957 36.632 1.00 48.81 155 LYS A N 1
ATOM 1262 C CA . LYS A 1 155 ? -2.885 1.777 37.593 1.00 48.81 155 LYS A CA 1
ATOM 1263 C C . LYS A 1 155 ? -3.558 1.462 38.934 1.00 48.81 155 LYS A C 1
ATOM 1265 O O . LYS A 1 155 ? -4.526 2.154 39.242 1.00 48.81 155 LYS A O 1
ATOM 1270 N N . PRO A 1 156 ? -3.077 0.482 39.721 1.00 38.81 156 PRO A N 1
ATOM 1271 C CA . PRO A 1 156 ? -3.604 0.282 41.062 1.00 38.81 156 PRO A CA 1
ATOM 1272 C C . PRO A 1 156 ? -3.473 1.612 41.797 1.00 38.81 156 PRO A C 1
ATOM 1274 O O . PRO A 1 156 ? -2.372 2.175 41.866 1.00 38.81 156 PRO A O 1
ATOM 1277 N N . ASP A 1 157 ? -4.611 2.136 42.245 1.00 43.25 157 ASP A N 1
ATOM 1278 C CA . ASP A 1 157 ? -4.657 3.299 43.107 1.00 43.25 157 ASP A CA 1
ATOM 1279 C C . ASP A 1 157 ? -3.765 2.993 44.313 1.00 43.25 157 ASP A C 1
ATOM 1281 O O . ASP A 1 157 ? -4.000 2.053 45.076 1.00 43.25 157 ASP A O 1
ATOM 1285 N N . LYS A 1 158 ? -2.654 3.722 44.425 1.00 47.56 158 LYS A N 1
ATOM 1286 C CA . LYS A 1 158 ? -1.823 3.696 45.624 1.00 47.56 158 LYS A CA 1
ATOM 1287 C C . LYS A 1 158 ? -2.557 4.526 46.667 1.00 47.56 158 LYS A C 1
ATOM 1289 O O . LYS A 1 158 ? -2.163 5.662 46.908 1.00 47.56 158 LYS A O 1
ATOM 1294 N N . ASN A 1 159 ? -3.609 3.973 47.256 1.00 42.19 159 ASN A N 1
ATOM 1295 C CA . ASN A 1 159 ? -4.225 4.595 48.419 1.00 42.19 159 ASN A CA 1
ATOM 1296 C C . ASN A 1 159 ? -4.924 3.604 49.355 1.00 42.19 159 ASN A C 1
ATOM 1298 O O . ASN A 1 159 ? -5.961 3.914 49.923 1.00 42.19 159 ASN A O 1
ATOM 1302 N N . ASP A 1 160 ? -4.323 2.425 49.530 1.00 46.97 160 ASP A N 1
ATOM 1303 C CA . ASP A 1 160 ? -4.790 1.401 50.475 1.00 46.97 160 ASP A CA 1
ATOM 1304 C C . ASP A 1 160 ? -3.650 0.930 51.406 1.00 46.97 160 ASP A C 1
ATOM 1306 O O . ASP A 1 160 ? -3.505 -0.251 51.717 1.00 46.97 160 ASP A O 1
ATOM 1310 N N . SER A 1 161 ? -2.775 1.856 51.827 1.00 42.16 161 SER A N 1
ATOM 1311 C CA . SER A 1 161 ? -1.741 1.586 52.846 1.00 42.16 161 SER A CA 1
ATOM 1312 C C . SER A 1 161 ? -1.966 2.282 54.190 1.00 42.16 161 SER A C 1
ATOM 1314 O O . SER A 1 161 ? -1.168 2.072 55.101 1.00 42.16 161 SER A O 1
ATOM 1316 N N . ASP A 1 162 ? -3.051 3.038 54.354 1.00 45.75 162 ASP A N 1
ATOM 1317 C CA . ASP A 1 162 ? -3.265 3.875 55.540 1.00 45.75 162 ASP A CA 1
ATOM 1318 C C . ASP A 1 162 ? -4.515 3.450 56.334 1.00 45.75 162 ASP A C 1
ATOM 1320 O O . ASP A 1 162 ? -5.301 4.296 56.744 1.00 45.75 162 ASP A O 1
ATOM 1324 N N . ASP A 1 163 ? -4.717 2.146 56.574 1.00 45.97 163 ASP A N 1
ATOM 1325 C CA . ASP A 1 163 ? -5.701 1.703 57.584 1.00 45.97 163 ASP A CA 1
ATOM 1326 C C . ASP A 1 163 ? -5.389 0.342 58.242 1.00 45.97 163 ASP A C 1
ATOM 1328 O O . ASP A 1 163 ? -6.237 -0.537 58.351 1.00 45.97 163 ASP A O 1
ATOM 1332 N N . TYR A 1 164 ? -4.147 0.148 58.702 1.00 40.91 164 TYR A N 1
ATOM 1333 C CA . TYR A 1 164 ? -3.820 -0.898 59.691 1.00 40.91 164 TYR A CA 1
ATOM 1334 C C . TYR A 1 164 ? -2.845 -0.375 60.750 1.00 40.91 164 TYR A C 1
ATOM 1336 O O . TYR A 1 164 ? -1.759 -0.911 60.972 1.00 40.91 164 TYR A O 1
ATOM 1344 N N . SER A 1 165 ? -3.208 0.727 61.401 1.00 47.69 165 SER A N 1
ATOM 1345 C CA . SER A 1 165 ? -2.510 1.213 62.598 1.00 47.69 165 SER A CA 1
ATOM 1346 C C . SER A 1 165 ? -3.487 1.893 63.554 1.00 47.69 165 SER A C 1
ATOM 1348 O O . SER A 1 165 ? -3.361 3.083 63.842 1.00 47.69 165 SER A O 1
ATOM 1350 N N . ARG A 1 166 ? -4.463 1.122 64.045 1.00 43.38 166 ARG A N 1
ATOM 1351 C CA . ARG A 1 166 ? -5.140 1.338 65.329 1.00 43.38 166 ARG A CA 1
ATOM 1352 C C . ARG A 1 166 ? -5.437 0.005 65.994 1.00 43.38 166 ARG A C 1
ATOM 1354 O O . ARG A 1 166 ? -5.865 -0.917 65.269 1.00 43.38 166 ARG A O 1
#

Secondary structure (DSSP, 8-state):
--HHHHHHHHHHHHHHHHHHHHHHHHHHHHHHHHH--SS---HHHHHHHHHHHHHHHHHHHHHHHHHHHHHHHTS-TTS-HHHHHHHHHHHHHHHHHHHHHHHHHHHHHHHHH--HHHHHHHHHHHHHHHHT---HHHHHHHH-HHHHHHHHH----S--SSSS--

Sequence (166 aa):
MEANTVFKQIKFLFWSILVALLIMLLVALVVVNKIGPVVEWNLTFKENFKAVILLLSLGGIPASYIFHSKKVKHIDQDLPFVNQLQQFKRSFFIKIVTLEALALLGLIGYMLTADFTFIYVFGLLFLAYLINRPTRYSIEKEIRPETLNEKYGEKPDKNDSDDYSR

Foldseek 3Di:
DDLVVLLVVLQCLLVVLLVVLVVLLVVLVVLCVPPNAPDDDDPVVLVVLLVVLVVLLVCLLVVLVVQLLVQLVPQDPPDDVSVSSVSSSVSLSSSLVSLSVSLSSLSVSCNNHVDCSSVVSNVVSSVSSVVSNDDPVVSCCSNPVPVVCVVPVPPPPPPPPPPDDD

Organism: NCBI:txid385682